Protein AF-A0A956ZAC7-F1 (afdb_monomer_lite)

pLDDT: mean 88.71, std 10.34, range [44.31, 96.25]

Structure (mmCIF, N/CA/C/O backbone):
data_AF-A0A956ZAC7-F1
#
_entry.id   AF-A0A956ZAC7-F1
#
loop_
_atom_site.group_PDB
_atom_site.id
_atom_site.type_symbol
_atom_site.label_atom_id
_atom_site.label_alt_id
_atom_site.label_comp_id
_atom_site.label_asym_id
_atom_site.label_entity_id
_atom_site.label_seq_id
_atom_site.pdbx_PDB_ins_code
_atom_site.Cartn_x
_atom_site.Cartn_y
_atom_site.Cartn_z
_atom_site.occupancy
_atom_site.B_iso_or_equiv
_atom_site.auth_seq_id
_atom_site.auth_comp_id
_atom_site.auth_asym_id
_atom_site.auth_atom_id
_atom_site.pdbx_PDB_model_num
ATOM 1 N N . SER A 1 1 ? 23.234 -13.828 -1.045 1.00 44.31 1 SER A N 1
ATOM 2 C CA . SER A 1 1 ? 23.767 -12.451 -1.029 1.00 44.31 1 SER A CA 1
ATOM 3 C C . SER A 1 1 ? 22.686 -11.449 -1.391 1.00 44.31 1 SER A C 1
ATOM 5 O O . SER A 1 1 ? 22.409 -11.242 -2.567 1.00 44.31 1 SER A O 1
ATOM 7 N N . THR A 1 2 ? 22.044 -10.858 -0.385 1.00 49.78 2 THR A N 1
ATOM 8 C CA . THR A 1 2 ? 20.918 -9.911 -0.549 1.00 49.78 2 THR A CA 1
ATOM 9 C C . T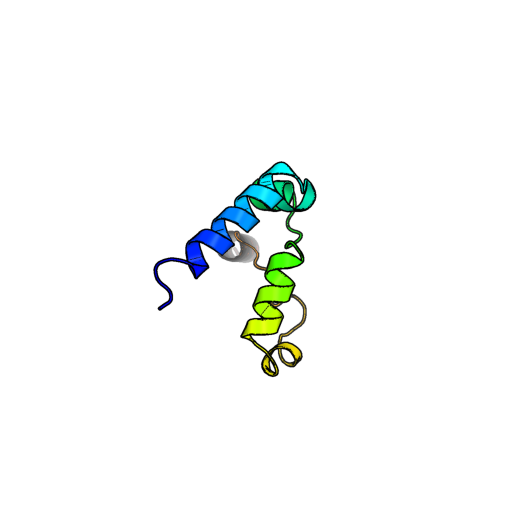HR A 1 2 ? 21.385 -8.448 -0.574 1.00 49.78 2 THR A C 1
ATOM 11 O O . THR A 1 2 ? 20.619 -7.544 -0.892 1.00 49.78 2 THR A O 1
ATOM 14 N N . GLU A 1 3 ? 22.662 -8.201 -0.285 1.00 59.84 3 GLU A N 1
ATOM 15 C CA . GLU A 1 3 ? 23.132 -6.878 0.141 1.00 59.84 3 GLU A CA 1
ATOM 16 C C . GLU A 1 3 ? 23.598 -5.948 -0.994 1.00 59.84 3 GLU A C 1
ATOM 18 O O . GLU A 1 3 ? 23.649 -4.743 -0.793 1.00 59.84 3 GLU A O 1
ATOM 23 N N . GLY A 1 4 ? 23.853 -6.446 -2.212 1.00 62.62 4 GLY A N 1
ATOM 24 C CA . GLY A 1 4 ? 24.388 -5.607 -3.302 1.00 62.62 4 GLY A CA 1
ATOM 25 C C . GLY A 1 4 ? 23.460 -5.432 -4.506 1.00 62.62 4 GLY A C 1
ATOM 26 O O . GLY A 1 4 ? 22.968 -4.343 -4.803 1.00 62.62 4 GLY A O 1
ATOM 27 N N . SER A 1 5 ? 23.219 -6.516 -5.247 1.00 72.06 5 SER A N 1
ATOM 28 C CA . SER A 1 5 ? 22.606 -6.429 -6.581 1.00 72.06 5 SER A CA 1
ATOM 29 C C . SER A 1 5 ? 21.073 -6.396 -6.567 1.00 72.06 5 SER A C 1
ATOM 31 O O . SER A 1 5 ? 20.473 -5.719 -7.402 1.00 72.06 5 SER A O 1
ATOM 33 N N . GLY A 1 6 ? 20.428 -7.089 -5.622 1.00 81.62 6 GLY A N 1
ATOM 34 C CA . GLY A 1 6 ? 18.964 -7.141 -5.510 1.00 81.62 6 GLY A CA 1
ATOM 35 C C . GLY A 1 6 ? 18.358 -5.794 -5.119 1.00 81.62 6 GLY A C 1
ATOM 36 O O . GLY A 1 6 ? 17.463 -5.290 -5.798 1.00 81.62 6 GLY A O 1
ATOM 37 N N . ARG A 1 7 ? 18.918 -5.161 -4.084 1.00 85.50 7 ARG A N 1
ATOM 38 C CA . ARG A 1 7 ? 18.477 -3.850 -3.591 1.00 85.50 7 ARG A CA 1
ATOM 39 C C . ARG A 1 7 ? 18.670 -2.745 -4.632 1.00 85.50 7 ARG A C 1
ATOM 41 O O . ARG A 1 7 ? 17.776 -1.932 -4.847 1.00 85.50 7 ARG A O 1
ATOM 48 N N . LEU A 1 8 ? 19.794 -2.765 -5.349 1.00 90.12 8 LEU A N 1
ATOM 49 C CA . LEU A 1 8 ? 20.055 -1.815 -6.429 1.00 90.12 8 LEU A CA 1
ATOM 50 C C . LEU A 1 8 ? 19.076 -1.981 -7.602 1.00 90.12 8 LEU A C 1
ATOM 52 O O . LEU A 1 8 ? 18.576 -0.988 -8.129 1.0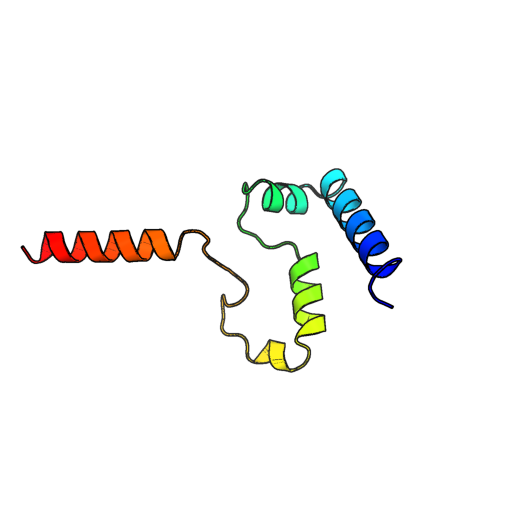0 90.12 8 LEU A O 1
ATOM 56 N N . LYS A 1 9 ? 18.762 -3.222 -8.002 1.00 89.00 9 LYS A N 1
ATOM 57 C CA . LYS A 1 9 ? 17.738 -3.496 -9.027 1.00 89.00 9 LYS A CA 1
ATOM 58 C C . LYS A 1 9 ? 16.359 -2.999 -8.591 1.00 89.00 9 LYS A C 1
ATOM 60 O O . LYS A 1 9 ? 15.672 -2.369 -9.392 1.00 89.00 9 LYS A O 1
ATOM 65 N N . TYR A 1 10 ? 15.987 -3.235 -7.334 1.00 90.69 10 TYR A N 1
ATOM 66 C CA . TYR A 1 10 ? 14.736 -2.744 -6.760 1.00 90.69 10 TYR A CA 1
ATOM 67 C C . TYR A 1 10 ? 14.655 -1.214 -6.823 1.00 90.69 10 TYR A C 1
ATOM 69 O O . TYR A 1 10 ? 13.737 -0.683 -7.440 1.00 90.69 10 TYR A O 1
ATOM 77 N N . TYR A 1 11 ? 15.650 -0.493 -6.297 1.00 92.56 11 TYR A N 1
ATOM 78 C CA . TYR A 1 11 ? 15.613 0.973 -6.291 1.00 92.56 11 TYR A CA 1
ATOM 79 C C . TYR A 1 11 ? 15.655 1.596 -7.683 1.00 92.56 11 TYR A C 1
ATOM 81 O O . TYR A 1 11 ? 14.985 2.599 -7.916 1.00 92.56 11 TYR A O 1
ATOM 89 N N . ARG A 1 12 ? 16.369 0.990 -8.640 1.00 94.19 12 ARG A N 1
ATOM 90 C CA . ARG A 1 12 ? 16.296 1.424 -10.045 1.00 94.19 12 ARG A CA 1
ATOM 91 C C . ARG A 1 12 ? 14.877 1.306 -10.598 1.00 94.19 12 ARG A C 1
ATOM 93 O O . ARG A 1 12 ? 14.430 2.214 -11.291 1.00 94.19 12 ARG A O 1
ATOM 100 N N . LYS A 1 13 ? 14.169 0.218 -10.278 1.00 94.25 13 LYS A N 1
ATOM 101 C CA . LYS A 1 13 ? 12.778 0.008 -10.699 1.00 94.25 13 LYS A CA 1
ATOM 102 C C . LYS A 1 13 ? 11.834 1.025 -10.054 1.00 94.25 13 LYS A C 1
ATOM 104 O O . LYS A 1 13 ? 11.045 1.627 -10.770 1.00 94.25 13 LYS A O 1
ATOM 109 N N . ILE A 1 14 ? 11.982 1.282 -8.751 1.00 95.00 14 ILE A N 1
ATOM 110 C CA . ILE A 1 14 ? 11.207 2.320 -8.052 1.00 95.00 14 ILE A CA 1
ATOM 111 C C . ILE A 1 14 ? 11.431 3.693 -8.685 1.00 95.00 14 ILE A C 1
ATOM 113 O O . ILE A 1 14 ? 10.470 4.370 -9.031 1.00 95.00 14 ILE A O 1
ATOM 117 N N . ARG A 1 15 ? 12.690 4.089 -8.907 1.00 95.81 15 ARG A N 1
ATOM 118 C CA . ARG A 1 15 ? 13.006 5.375 -9.539 1.00 95.81 15 ARG A CA 1
ATOM 119 C C . ARG A 1 15 ? 12.370 5.501 -10.926 1.00 95.81 15 ARG A C 1
ATOM 121 O O . ARG A 1 15 ? 11.853 6.560 -11.256 1.00 95.81 15 ARG A O 1
ATOM 128 N N . LYS A 1 16 ? 12.397 4.430 -11.726 1.00 96.19 16 LYS A N 1
ATOM 129 C CA . LYS A 1 16 ? 11.750 4.406 -13.042 1.00 96.19 16 LYS A CA 1
ATOM 130 C C . LYS A 1 16 ? 10.242 4.649 -12.927 1.00 96.19 16 LYS A C 1
ATOM 132 O O . LYS A 1 16 ? 9.726 5.517 -13.617 1.00 96.19 16 LYS A O 1
ATOM 137 N N . PHE A 1 17 ? 9.560 3.946 -12.022 1.00 95.81 17 PHE A N 1
ATOM 138 C CA . PHE A 1 17 ? 8.123 4.135 -11.805 1.00 95.81 17 PHE A CA 1
ATOM 139 C C . PHE A 1 17 ? 7.775 5.532 -11.313 1.00 95.81 17 PHE A C 1
ATOM 141 O O . PHE A 1 17 ? 6.853 6.134 -11.840 1.00 95.81 17 PHE A O 1
ATOM 148 N N . LEU A 1 18 ? 8.556 6.099 -10.395 1.00 95.75 18 LEU A N 1
ATOM 149 C CA . LEU A 1 18 ? 8.328 7.474 -9.956 1.00 95.75 18 LEU A CA 1
ATOM 150 C C . LEU A 1 18 ? 8.392 8.470 -11.120 1.00 95.75 18 LEU A C 1
ATOM 152 O O . LEU A 1 18 ? 7.647 9.441 -11.117 1.00 95.75 18 LEU A O 1
ATOM 156 N N . HIS A 1 19 ? 9.232 8.241 -12.133 1.00 96.25 19 HIS A N 1
ATOM 157 C CA . HIS A 1 19 ? 9.320 9.128 -13.294 1.00 96.25 19 HIS A CA 1
ATOM 158 C C . HIS A 1 19 ? 8.261 8.853 -14.369 1.00 96.25 19 HIS A C 1
ATOM 160 O O . HIS A 1 19 ? 7.733 9.807 -14.936 1.00 96.25 19 HIS A O 1
ATOM 166 N N . GLU A 1 20 ? 7.954 7.588 -14.648 1.00 95.94 20 GLU A N 1
ATOM 167 C CA . GLU A 1 20 ? 7.158 7.185 -15.817 1.00 95.94 20 GLU A CA 1
ATOM 168 C C . GLU A 1 20 ? 5.698 6.842 -15.491 1.00 95.94 20 GLU A C 1
ATOM 170 O O . GLU A 1 20 ? 4.850 6.904 -16.377 1.00 95.94 20 GLU A O 1
ATOM 175 N N . ASP A 1 21 ? 5.389 6.492 -14.242 1.00 95.88 21 ASP A N 1
ATOM 176 C CA . ASP A 1 21 ? 4.069 6.029 -13.816 1.00 95.88 21 ASP A CA 1
ATOM 177 C C . ASP A 1 21 ? 3.427 7.040 -12.854 1.00 95.88 21 ASP A C 1
ATOM 179 O O . ASP A 1 21 ? 3.805 7.176 -11.687 1.00 95.88 21 ASP A O 1
ATOM 183 N N . VAL A 1 22 ? 2.430 7.763 -13.370 1.00 94.38 22 VAL A N 1
ATOM 184 C CA . VAL A 1 22 ? 1.683 8.783 -12.620 1.00 94.38 22 VAL A CA 1
ATOM 185 C C . VAL A 1 22 ? 0.891 8.166 -11.469 1.00 94.38 22 VAL A C 1
ATOM 187 O O . VAL A 1 22 ? 0.843 8.752 -10.395 1.00 94.38 22 VAL A O 1
ATOM 190 N N . GLN A 1 23 ? 0.308 6.978 -11.650 1.00 91.94 23 GLN A N 1
ATOM 191 C CA . GLN A 1 23 ? -0.464 6.316 -10.592 1.00 91.94 23 GLN A CA 1
ATOM 192 C C . GLN A 1 23 ? 0.451 5.850 -9.462 1.00 91.94 23 GLN A C 1
ATOM 194 O O . GLN A 1 23 ? 0.134 6.013 -8.284 1.00 91.94 23 GLN A O 1
ATOM 199 N N . PHE A 1 24 ? 1.627 5.329 -9.815 1.00 95.31 24 PHE A N 1
ATOM 200 C CA . PHE A 1 24 ? 2.642 4.971 -8.833 1.00 95.31 24 PHE A CA 1
ATOM 201 C C . PHE A 1 24 ? 3.107 6.190 -8.027 1.00 95.31 24 PHE A C 1
ATOM 203 O O . PHE A 1 24 ? 3.250 6.106 -6.807 1.00 95.31 24 PHE A O 1
ATOM 210 N N . ARG A 1 25 ? 3.330 7.328 -8.696 1.00 95.19 25 ARG A N 1
ATOM 211 C CA . ARG A 1 25 ? 3.724 8.580 -8.041 1.00 95.19 25 ARG A CA 1
ATOM 212 C C . ARG A 1 25 ? 2.629 9.122 -7.127 1.00 95.19 25 ARG A C 1
ATOM 214 O O . ARG A 1 25 ? 2.923 9.398 -5.971 1.00 95.19 25 ARG A O 1
ATOM 221 N N . ALA A 1 26 ? 1.389 9.180 -7.606 1.00 94.12 26 ALA A N 1
ATOM 222 C CA . ALA A 1 26 ? 0.239 9.650 -6.838 1.00 94.12 26 ALA A CA 1
ATOM 223 C C . ALA A 1 26 ? 0.060 8.857 -5.530 1.00 94.12 26 ALA A C 1
ATOM 225 O O . ALA A 1 26 ? -0.252 9.432 -4.490 1.00 94.12 26 ALA A O 1
ATOM 226 N N . PHE A 1 27 ? 0.305 7.540 -5.546 1.00 92.81 27 PHE A N 1
ATOM 227 C CA . PHE A 1 27 ? 0.287 6.728 -4.324 1.00 92.81 27 PHE A CA 1
ATOM 228 C C . PHE A 1 27 ? 1.394 7.134 -3.342 1.00 92.81 27 PHE A C 1
ATOM 230 O O . PHE A 1 27 ? 1.155 7.254 -2.144 1.00 92.81 27 PHE A O 1
ATOM 237 N N . PHE A 1 28 ? 2.608 7.371 -3.845 1.00 91.81 28 PHE A N 1
ATOM 238 C CA . PHE A 1 28 ? 3.745 7.805 -3.028 1.00 91.81 28 PHE A CA 1
ATOM 239 C C . PHE A 1 28 ? 3.578 9.214 -2.452 1.00 91.81 28 PHE A C 1
ATOM 241 O O . PHE A 1 28 ? 4.038 9.477 -1.343 1.00 91.81 28 PHE A O 1
ATOM 248 N N . GLU A 1 29 ? 2.932 10.106 -3.197 1.00 93.75 29 GLU A N 1
ATOM 249 C CA . GLU A 1 29 ? 2.630 11.479 -2.781 1.00 93.75 29 GLU A CA 1
ATOM 250 C C . GLU A 1 29 ? 1.378 11.556 -1.887 1.00 93.75 29 GLU A C 1
ATOM 252 O O . GLU A 1 29 ? 1.082 12.607 -1.325 1.00 93.75 29 GLU A O 1
ATOM 257 N N . GLY A 1 30 ? 0.674 10.434 -1.693 1.00 90.19 30 GLY A N 1
ATOM 258 C CA . GLY A 1 30 ? -0.52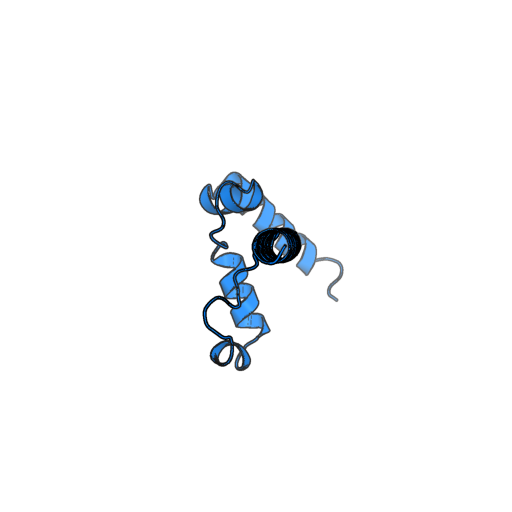6 10.355 -0.860 1.00 90.19 30 GLY A CA 1
ATOM 259 C C . GLY A 1 30 ? -1.783 10.928 -1.519 1.00 90.19 30 GLY A C 1
ATOM 260 O O . GLY A 1 30 ? -2.803 11.082 -0.851 1.00 90.19 30 GLY A O 1
ATOM 261 N N . GLU A 1 31 ? -1.736 11.219 -2.820 1.00 92.94 31 GLU A N 1
ATOM 262 C CA . GLU A 1 31 ? -2.881 11.689 -3.607 1.00 92.94 31 GLU A CA 1
ATOM 263 C C . GLU A 1 31 ? -3.919 10.579 -3.833 1.00 92.94 31 GLU A C 1
ATOM 265 O O . GLU A 1 31 ? -5.105 10.849 -4.016 1.00 92.94 31 GLU A O 1
ATOM 270 N N . THR A 1 32 ? -3.485 9.315 -3.805 1.00 90.44 32 THR A N 1
ATOM 271 C CA . THR A 1 32 ? -4.363 8.145 -3.899 1.00 90.44 32 THR A CA 1
ATOM 272 C C . THR A 1 32 ? -4.013 7.092 -2.853 1.00 90.44 32 THR A C 1
ATOM 274 O O . THR A 1 32 ? -2.847 6.827 -2.573 1.00 90.44 32 THR A O 1
ATOM 277 N N . GLY A 1 33 ? -5.041 6.444 -2.299 1.00 88.19 33 GLY A N 1
ATOM 278 C CA . GLY A 1 33 ? -4.895 5.259 -1.447 1.00 88.19 33 GLY A CA 1
ATOM 279 C C . GLY A 1 33 ? -4.810 3.943 -2.230 1.00 88.19 33 GLY A C 1
ATOM 280 O O . GLY A 1 33 ? -4.736 2.871 -1.629 1.00 88.19 33 GLY A O 1
ATOM 281 N N . VAL A 1 34 ? -4.860 3.993 -3.566 1.00 90.56 34 VAL A N 1
ATOM 282 C CA . VAL A 1 34 ? -4.796 2.801 -4.419 1.00 90.56 34 VAL A CA 1
ATOM 283 C C . VAL A 1 34 ? -3.364 2.282 -4.464 1.00 90.56 34 VAL A C 1
ATOM 285 O O . VAL A 1 34 ? -2.469 2.929 -4.999 1.00 90.56 34 VAL A O 1
ATOM 288 N N . ILE A 1 35 ? -3.160 1.084 -3.921 1.00 91.56 35 ILE A N 1
ATOM 289 C CA . ILE A 1 35 ? -1.850 0.434 -3.874 1.00 91.56 35 ILE A CA 1
ATOM 290 C C . ILE A 1 35 ? -1.420 0.045 -5.298 1.00 91.56 35 ILE A C 1
ATOM 292 O O . ILE A 1 35 ? -2.157 -0.676 -5.976 1.00 91.56 35 ILE A O 1
ATOM 296 N N . PRO A 1 36 ? -0.219 0.445 -5.759 1.00 93.50 36 PRO A N 1
ATOM 297 C CA . PRO A 1 36 ? 0.276 0.066 -7.072 1.00 93.50 36 PRO A CA 1
ATOM 298 C C . PRO A 1 36 ? 0.371 -1.452 -7.236 1.00 93.50 36 PRO A C 1
ATOM 300 O O . PRO A 1 36 ? 0.888 -2.152 -6.358 1.00 93.50 36 PRO A O 1
ATOM 303 N N . GLN A 1 37 ? -0.028 -1.954 -8.410 1.00 92.19 37 GLN A N 1
ATOM 304 C CA . GLN A 1 37 ? -0.026 -3.388 -8.731 1.00 92.19 37 GLN A CA 1
ATOM 305 C C . GLN A 1 37 ? 1.340 -4.047 -8.491 1.00 92.19 37 GLN A C 1
ATOM 307 O O . GLN A 1 37 ? 1.416 -5.196 -8.068 1.00 92.19 37 GLN A O 1
ATOM 312 N N . PHE A 1 38 ? 2.428 -3.292 -8.668 1.00 92.62 38 PHE A N 1
ATOM 313 C CA . PHE A 1 38 ? 3.783 -3.737 -8.353 1.00 92.62 38 PHE A CA 1
ATOM 314 C C . PHE A 1 38 ? 3.930 -4.311 -6.931 1.00 92.62 38 PHE A C 1
ATOM 316 O O . PHE A 1 38 ? 4.576 -5.346 -6.760 1.00 92.62 38 PHE A O 1
ATOM 323 N N . TYR A 1 39 ? 3.340 -3.665 -5.921 1.00 92.12 39 TYR A N 1
ATOM 324 C CA . TYR A 1 39 ? 3.395 -4.140 -4.537 1.00 92.12 39 TYR A CA 1
ATOM 325 C C . TYR A 1 39 ? 2.454 -5.314 -4.297 1.00 92.12 39 TYR A C 1
ATOM 327 O O . TYR A 1 39 ? 2.822 -6.239 -3.578 1.00 92.12 39 TYR A O 1
ATOM 335 N N . VAL A 1 40 ? 1.282 -5.313 -4.937 1.00 93.19 40 VAL A N 1
ATOM 336 C CA . VAL A 1 40 ? 0.325 -6.427 -4.879 1.00 93.19 40 VAL A CA 1
ATOM 337 C C . VAL A 1 40 ? 0.958 -7.704 -5.433 1.00 93.19 40 VAL A C 1
ATOM 339 O O . VAL A 1 40 ? 0.907 -8.751 -4.792 1.00 93.19 40 VAL A O 1
ATOM 342 N N . ASP A 1 41 ? 1.625 -7.613 -6.582 1.00 94.50 41 ASP A N 1
ATOM 343 C CA . ASP A 1 41 ? 2.303 -8.742 -7.217 1.00 94.50 41 ASP A CA 1
ATOM 344 C C . ASP A 1 41 ? 3.475 -9.250 -6.372 1.00 94.50 41 ASP A C 1
ATOM 346 O O . ASP A 1 41 ? 3.676 -10.460 -6.250 1.00 94.50 41 ASP A O 1
ATOM 350 N N . MET A 1 42 ? 4.240 -8.334 -5.769 1.00 93.31 42 MET A N 1
ATOM 351 C CA . MET A 1 42 ? 5.327 -8.678 -4.851 1.00 93.31 42 MET A CA 1
ATOM 352 C C . MET A 1 42 ? 4.788 -9.424 -3.626 1.00 93.31 42 MET A C 1
ATOM 354 O O . MET A 1 42 ? 5.251 -10.520 -3.326 1.00 93.31 42 MET A O 1
ATOM 358 N N . LEU A 1 43 ? 3.748 -8.888 -2.986 1.00 93.19 43 LEU A N 1
ATOM 359 C CA . LEU A 1 43 ? 3.116 -9.485 -1.813 1.00 93.19 43 LEU A CA 1
ATOM 360 C C . LEU A 1 43 ? 2.502 -10.856 -2.132 1.00 93.19 43 LEU A C 1
ATOM 362 O O . LEU A 1 43 ? 2.684 -11.807 -1.376 1.00 93.19 43 LEU A O 1
ATOM 366 N N . LYS A 1 44 ? 1.823 -10.991 -3.276 1.00 95.00 44 LYS A N 1
ATOM 367 C CA . LYS A 1 44 ? 1.259 -12.263 -3.744 1.00 95.00 44 LYS A CA 1
ATOM 368 C C . LYS A 1 44 ? 2.342 -13.307 -3.993 1.00 95.00 44 LYS A C 1
ATOM 370 O O . LYS A 1 44 ? 2.163 -14.472 -3.642 1.00 95.00 44 LYS A O 1
ATOM 375 N N . LYS A 1 45 ? 3.468 -12.898 -4.581 1.00 95.50 45 LYS A N 1
ATOM 376 C CA . LYS A 1 45 ? 4.621 -13.775 -4.794 1.00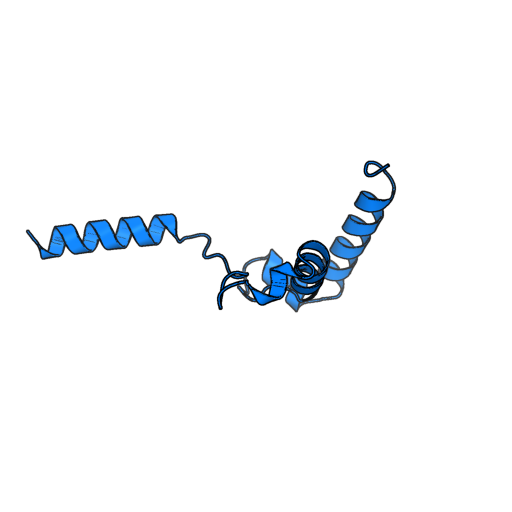 95.50 45 LYS A CA 1
ATOM 377 C C . LYS A 1 45 ? 5.232 -14.235 -3.470 1.00 95.50 45 LYS A C 1
ATOM 379 O O . LYS A 1 45 ? 5.532 -15.418 -3.341 1.00 95.50 45 LYS A O 1
ATOM 384 N N . ASP A 1 46 ? 5.391 -13.326 -2.514 1.00 93.94 46 ASP A N 1
ATOM 385 C CA . ASP A 1 46 ? 6.035 -13.614 -1.230 1.00 93.94 46 ASP A CA 1
ATOM 386 C C . ASP A 1 46 ? 5.141 -14.466 -0.313 1.00 93.94 46 ASP A C 1
ATOM 388 O O . ASP A 1 46 ? 5.626 -15.385 0.345 1.00 93.94 46 ASP A O 1
ATOM 392 N N . LEU A 1 47 ? 3.825 -14.228 -0.313 1.00 94.88 47 LEU A N 1
ATOM 393 C CA . LEU A 1 47 ? 2.853 -15.021 0.449 1.00 94.88 47 LEU A CA 1
ATOM 394 C C . LEU A 1 47 ? 2.562 -16.389 -0.181 1.00 94.88 47 LEU A C 1
ATOM 396 O O . LEU A 1 47 ? 2.214 -17.342 0.523 1.00 94.88 47 LEU A O 1
ATOM 400 N N . GLY A 1 48 ? 2.657 -16.503 -1.507 1.00 95.81 48 GLY A N 1
ATOM 401 C CA . GLY A 1 48 ? 2.389 -17.739 -2.234 1.00 95.81 48 GLY A CA 1
ATOM 402 C C . GLY A 1 48 ? 1.007 -18.313 -1.908 1.00 95.81 48 GLY A C 1
ATOM 403 O O . GLY A 1 48 ? -0.018 -17.670 -2.127 1.00 95.81 48 GLY A O 1
ATOM 404 N N . LYS A 1 49 ? 0.970 -19.532 -1.353 1.00 95.81 49 LYS A N 1
ATOM 405 C CA . LYS A 1 49 ? -0.285 -20.222 -0.995 1.00 95.81 49 LYS A CA 1
ATOM 406 C C . LYS A 1 49 ? -1.078 -19.512 0.102 1.00 95.81 49 LYS A C 1
ATOM 408 O O . LYS A 1 49 ? -2.281 -19.719 0.189 1.00 95.81 49 LYS A O 1
ATOM 413 N N . LEU A 1 50 ? -0.431 -18.687 0.928 1.00 95.38 50 LEU A N 1
ATOM 414 C CA . LEU A 1 50 ? -1.115 -17.953 1.993 1.00 95.38 50 LEU A CA 1
ATOM 415 C C . LEU A 1 50 ? -1.992 -16.818 1.456 1.00 95.38 50 LEU A C 1
ATOM 417 O O . LEU A 1 50 ? -2.922 -16.405 2.140 1.00 95.38 50 LEU A O 1
ATOM 421 N N . TRP A 1 51 ? -1.756 -16.364 0.219 1.00 94.94 51 TRP A N 1
ATOM 422 C CA . TRP A 1 51 ? -2.524 -15.290 -0.417 1.00 94.94 51 TRP A CA 1
ATOM 423 C C . TRP A 1 51 ? -4.037 -15.539 -0.397 1.00 94.94 51 TRP A C 1
ATOM 425 O O . TRP A 1 51 ? -4.811 -14.623 -0.148 1.00 94.94 51 TRP A O 1
ATOM 435 N N . GLN A 1 52 ? -4.465 -16.785 -0.616 1.00 93.44 52 GLN A N 1
ATOM 436 C CA . GLN A 1 52 ? -5.888 -17.143 -0.673 1.00 93.44 52 GLN A CA 1
ATOM 437 C C . GLN A 1 52 ? -6.610 -17.041 0.679 1.00 93.44 52 GLN A C 1
ATOM 439 O O . GLN A 1 52 ? -7.833 -17.091 0.718 1.00 93.44 52 GLN A O 1
ATOM 444 N N . PHE A 1 53 ? -5.859 -16.942 1.778 1.00 94.94 53 PHE A N 1
ATOM 445 C CA . PHE A 1 53 ? -6.404 -16.829 3.128 1.00 94.94 53 PHE A CA 1
ATOM 446 C C . PHE A 1 53 ? -6.445 -15.382 3.629 1.00 94.94 53 PHE A C 1
ATOM 448 O O . PHE A 1 53 ? -6.887 -15.155 4.755 1.00 94.94 53 PHE A O 1
ATOM 455 N N . LEU A 1 54 ? -5.985 -14.401 2.839 1.00 92.00 54 LEU A N 1
ATOM 456 C CA . LEU A 1 54 ? -6.116 -12.999 3.229 1.00 92.00 54 LEU A CA 1
ATOM 457 C C . LEU A 1 54 ? -7.599 -12.598 3.225 1.00 92.00 54 LEU A C 1
ATOM 459 O O . LEU A 1 54 ? -8.278 -12.826 2.220 1.00 92.00 54 LEU A O 1
ATOM 463 N N . PRO A 1 55 ? -8.102 -11.976 4.306 1.00 91.69 55 PRO A N 1
ATOM 464 C CA . PRO A 1 55 ? -9.442 -11.419 4.296 1.00 91.69 55 PRO A CA 1
ATOM 465 C C . PRO A 1 55 ? -9.546 -10.271 3.288 1.00 91.69 55 PRO A C 1
ATOM 467 O O . PRO A 1 55 ? -8.553 -9.638 2.912 1.00 91.69 55 PRO A O 1
ATOM 470 N N . GLU A 1 56 ? -10.769 -9.988 2.851 1.00 87.12 56 GLU A N 1
ATOM 471 C CA . GLU A 1 56 ? -11.027 -8.839 1.991 1.00 87.12 56 GLU A CA 1
ATOM 472 C C . GLU A 1 56 ? -10.544 -7.552 2.672 1.00 87.12 56 GLU A C 1
ATOM 474 O O . GLU A 1 56 ? -10.706 -7.361 3.877 1.00 87.12 56 GLU A O 1
ATOM 479 N N . GLY A 1 57 ? -9.876 -6.690 1.907 1.00 86.81 57 GLY A N 1
ATOM 480 C CA . GLY A 1 57 ? -9.308 -5.457 2.442 1.00 86.81 57 GLY A CA 1
ATOM 481 C C . GLY A 1 57 ? -7.977 -5.620 3.187 1.00 86.81 57 GLY A C 1
ATOM 482 O O . GLY A 1 57 ? -7.372 -4.610 3.515 1.00 86.81 57 GLY A O 1
ATOM 483 N N . ALA A 1 58 ? -7.457 -6.836 3.402 1.00 88.50 58 ALA A N 1
ATOM 484 C CA . ALA A 1 58 ? -6.249 -7.066 4.212 1.00 88.50 58 ALA A CA 1
ATOM 485 C C . ALA A 1 58 ? -4.973 -6.389 3.693 1.00 88.50 58 ALA A C 1
ATOM 487 O O . ALA A 1 58 ? -4.043 -6.147 4.459 1.00 88.50 58 ALA A O 1
ATOM 488 N N . ILE A 1 59 ? -4.910 -6.105 2.391 1.00 89.25 59 ILE A N 1
ATOM 489 C CA . ILE A 1 59 ? -3.779 -5.386 1.796 1.00 89.25 59 ILE A CA 1
ATOM 490 C C . ILE A 1 59 ? -3.877 -3.872 1.997 1.00 89.25 59 ILE A C 1
ATOM 492 O O . ILE A 1 59 ? -2.876 -3.182 1.834 1.00 89.25 59 ILE A O 1
ATOM 496 N N . TYR A 1 60 ? -5.052 -3.356 2.358 1.00 86.31 60 TYR A N 1
ATOM 497 C CA . TYR A 1 60 ? -5.269 -1.942 2.623 1.00 86.31 60 TYR A CA 1
ATOM 498 C C . TYR A 1 60 ? -5.020 -1.647 4.097 1.00 86.31 60 TYR A C 1
ATOM 500 O O . TYR A 1 60 ? -5.550 -2.307 4.989 1.00 86.31 60 TYR A O 1
ATOM 508 N N . HIS A 1 61 ? -4.220 -0.617 4.351 1.00 78.25 61 HIS A N 1
ATOM 509 C CA . HIS A 1 61 ? -3.994 -0.101 5.690 1.00 78.25 61 HIS A CA 1
ATOM 510 C C . HIS A 1 61 ? -4.493 1.336 5.765 1.00 78.25 61 HIS A C 1
ATOM 512 O O . HIS A 1 61 ? -4.153 2.157 4.916 1.00 78.25 61 HIS A O 1
ATOM 518 N N . ASP A 1 62 ? -5.284 1.636 6.792 1.00 81.94 62 ASP A N 1
ATOM 519 C CA . ASP A 1 62 ? -5.632 3.009 7.127 1.00 81.94 62 ASP A CA 1
ATOM 520 C C . ASP A 1 62 ? -4.542 3.589 8.043 1.00 81.94 62 ASP A C 1
ATOM 522 O O . ASP A 1 62 ? -4.478 3.207 9.216 1.00 81.94 62 ASP A O 1
ATOM 526 N N . PRO A 1 63 ? -3.701 4.522 7.557 1.00 82.19 63 PRO A N 1
ATOM 527 C CA . PRO A 1 63 ? -2.626 5.104 8.362 1.00 82.19 63 PRO A CA 1
ATOM 528 C C . PRO A 1 63 ? -3.150 5.876 9.582 1.00 82.19 63 PRO A C 1
ATOM 530 O O . PRO A 1 63 ? -2.409 6.107 10.534 1.00 82.19 63 PRO A O 1
ATOM 533 N N . ASN A 1 64 ? -4.432 6.250 9.582 1.00 87.38 64 ASN A N 1
ATOM 534 C CA . ASN A 1 64 ? -5.084 6.976 10.663 1.00 87.38 64 ASN A CA 1
ATOM 535 C C . ASN A 1 64 ? -5.961 6.071 11.543 1.00 87.38 64 ASN A C 1
ATOM 537 O O . ASN A 1 64 ? -6.709 6.591 12.371 1.00 87.38 64 ASN A O 1
ATOM 541 N N . ALA A 1 65 ? -5.867 4.741 11.414 1.00 87.88 65 ALA A N 1
ATOM 542 C CA . ALA A 1 65 ? -6.697 3.794 12.164 1.00 87.88 65 ALA A CA 1
ATOM 543 C C . ALA A 1 65 ? -6.664 4.051 13.680 1.00 87.88 65 ALA A C 1
ATOM 545 O O . ALA A 1 65 ? -7.705 4.063 14.337 1.00 87.88 65 ALA A O 1
ATOM 546 N N . TYR A 1 66 ? -5.477 4.326 14.233 1.00 89.69 66 TYR A N 1
ATOM 547 C CA . TYR A 1 66 ? -5.337 4.648 15.652 1.00 89.69 66 TYR A CA 1
ATOM 548 C C . TYR A 1 66 ? -6.070 5.942 16.022 1.00 89.69 66 TYR A C 1
ATOM 550 O O . TYR A 1 66 ? -6.888 5.946 16.942 1.00 89.69 66 TYR A O 1
ATOM 558 N N . LEU A 1 67 ? -5.820 7.022 15.278 1.00 93.94 67 LEU A N 1
ATOM 559 C CA . LEU A 1 67 ? -6.442 8.322 15.521 1.00 93.94 67 LEU A CA 1
ATOM 560 C C . LEU A 1 67 ? -7.972 8.228 15.456 1.00 93.94 67 LEU A C 1
ATOM 562 O O . LEU A 1 67 ? -8.646 8.712 16.361 1.00 93.94 67 LEU A O 1
ATOM 566 N N . LYS A 1 68 ? -8.512 7.545 14.440 1.00 92.75 68 LYS A N 1
ATOM 567 C CA . LYS A 1 68 ? -9.955 7.302 14.299 1.00 92.75 68 LYS A CA 1
ATOM 568 C C . LYS A 1 68 ? -10.515 6.534 15.491 1.00 92.75 68 LYS A C 1
ATOM 570 O O . LYS A 1 68 ? -11.498 6.969 16.080 1.00 92.75 68 LYS A O 1
ATOM 575 N N . SER A 1 69 ? -9.837 5.468 15.922 1.00 92.50 69 SER A N 1
ATOM 576 C CA . SER A 1 69 ? -10.270 4.691 17.088 1.00 92.50 69 SER A CA 1
ATOM 577 C C . SER A 1 69 ? -10.318 5.528 18.374 1.00 92.50 69 SER A C 1
ATOM 579 O O . SER A 1 69 ? -11.204 5.343 19.207 1.00 92.50 69 SER A O 1
ATOM 581 N N . GLU A 1 70 ? -9.397 6.480 18.543 1.00 96.06 70 GLU A N 1
ATOM 582 C CA . GLU A 1 70 ? -9.390 7.393 19.687 1.00 96.06 70 GLU A CA 1
ATOM 583 C C . GLU A 1 70 ? -10.487 8.458 19.589 1.00 96.06 70 GLU A C 1
ATOM 585 O O . GLU A 1 70 ? -11.111 8.788 20.600 1.00 96.06 70 GLU A O 1
ATOM 590 N N . MET A 1 71 ? -10.766 8.969 18.388 1.00 94.25 71 MET A N 1
ATOM 591 C CA . MET A 1 71 ? -11.884 9.887 18.147 1.00 94.25 71 MET A CA 1
ATOM 592 C C . MET A 1 71 ? -13.228 9.219 18.459 1.00 94.25 71 MET A C 1
ATOM 594 O O . MET A 1 71 ? -13.999 9.752 19.254 1.00 94.25 71 MET A O 1
ATOM 598 N N . GLU A 1 72 ? -13.455 8.003 17.962 1.00 93.06 72 GLU A N 1
ATOM 599 C CA . GLU A 1 72 ? -14.675 7.231 18.229 1.00 93.06 72 GLU A CA 1
ATOM 600 C C . GLU A 1 72 ? -14.885 6.973 19.728 1.00 93.06 72 GLU A C 1
ATOM 602 O O . GLU A 1 72 ? -16.000 7.074 20.245 1.00 93.06 72 GLU A O 1
ATOM 607 N N . LYS A 1 73 ? -13.814 6.649 20.467 1.00 93.31 73 LYS A N 1
ATOM 608 C CA . LYS A 1 73 ? -13.888 6.472 21.927 1.00 93.31 73 LYS A CA 1
ATOM 609 C C . LYS A 1 73 ? -14.299 7.762 22.633 1.00 93.31 73 LYS A C 1
ATOM 611 O O . LYS A 1 73 ? -15.044 7.701 23.611 1.00 93.31 73 LYS A O 1
ATOM 616 N N . ARG A 1 74 ? -13.800 8.917 22.183 1.00 92.75 74 ARG A N 1
ATOM 617 C CA . ARG A 1 74 ? -14.146 10.225 22.760 1.00 92.75 74 ARG A CA 1
ATOM 618 C C . ARG A 1 74 ? -15.605 10.576 22.492 1.00 92.75 74 ARG A C 1
ATOM 620 O O . ARG A 1 74 ? -16.301 10.943 23.431 1.00 92.75 74 ARG A O 1
ATOM 627 N N . GLU A 1 75 ? -16.079 10.393 21.265 1.00 89.88 75 GLU A N 1
ATOM 628 C CA . GLU A 1 75 ? -17.475 10.650 20.886 1.00 89.88 75 GLU A CA 1
ATOM 629 C C . GLU A 1 75 ? -18.456 9.807 21.708 1.00 89.88 75 GLU A C 1
ATOM 631 O O . GLU A 1 75 ? -19.424 10.339 22.250 1.00 89.88 75 GLU A O 1
ATOM 636 N N . LYS A 1 76 ? -18.162 8.515 21.903 1.00 89.31 76 LYS A N 1
ATOM 637 C CA . LYS A 1 76 ? -18.982 7.625 22.742 1.00 89.31 76 LYS A CA 1
ATOM 638 C C . LYS A 1 76 ? -19.040 8.084 24.200 1.00 89.31 76 LYS A C 1
ATOM 640 O O . LYS A 1 76 ? -20.099 8.024 24.818 1.00 89.31 76 LYS A O 1
ATOM 645 N N . LYS A 1 77 ? -17.926 8.574 24.754 1.00 84.44 77 LYS A N 1
ATOM 646 C CA . LYS A 1 77 ? -17.895 9.123 26.121 1.00 84.44 77 LYS A CA 1
ATOM 647 C C . LYS A 1 77 ? -18.742 10.386 26.258 1.00 84.44 77 LYS A C 1
ATOM 649 O O . LYS A 1 77 ? -19.424 10.520 27.263 1.00 84.44 77 LYS A O 1
ATOM 654 N N . VAL A 1 78 ? -18.719 11.273 25.262 1.00 84.19 78 VAL A N 1
ATOM 655 C CA . VAL A 1 78 ? -19.532 12.503 25.255 1.00 84.19 78 VAL A CA 1
ATOM 656 C C . VAL A 1 78 ? -21.027 12.190 25.136 1.00 84.19 78 VAL A C 1
ATOM 658 O O . VAL A 1 78 ? -21.824 12.869 25.758 1.00 84.19 78 VAL A O 1
ATOM 661 N N . GLN A 1 79 ? -21.416 11.154 24.387 1.00 70.69 79 GLN A N 1
ATOM 662 C CA . GLN A 1 79 ? -22.828 10.761 24.231 1.00 70.69 79 GLN A CA 1
ATOM 663 C C . GLN A 1 79 ? -23.421 10.021 25.442 1.00 70.69 79 GLN A C 1
ATOM 665 O O . GLN A 1 79 ? -24.637 9.889 25.537 1.00 70.69 79 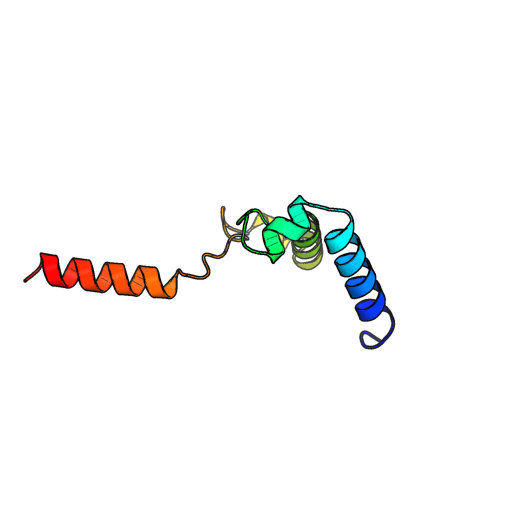GLN A O 1
ATOM 670 N N . THR A 1 80 ? -22.577 9.501 26.337 1.00 69.19 80 THR A N 1
ATOM 671 C CA . THR A 1 80 ? -23.011 8.735 27.523 1.00 69.19 80 THR A CA 1
ATOM 672 C C . THR A 1 80 ? -22.994 9.586 28.806 1.00 69.19 80 THR A C 1
ATOM 674 O O . THR A 1 80 ? -23.351 9.085 29.870 1.00 69.19 80 THR A O 1
ATOM 677 N N . ALA A 1 81 ? -22.554 10.847 28.721 1.00 59.34 81 ALA A N 1
ATOM 678 C CA . ALA A 1 81 ? -22.493 11.819 29.816 1.00 59.34 81 ALA A CA 1
ATOM 679 C C . ALA A 1 81 ? -23.616 12.855 29.684 1.00 59.34 81 ALA A C 1
ATOM 681 O O . ALA A 1 81 ? -24.125 13.284 30.742 1.00 59.34 81 ALA A O 1
#

Radi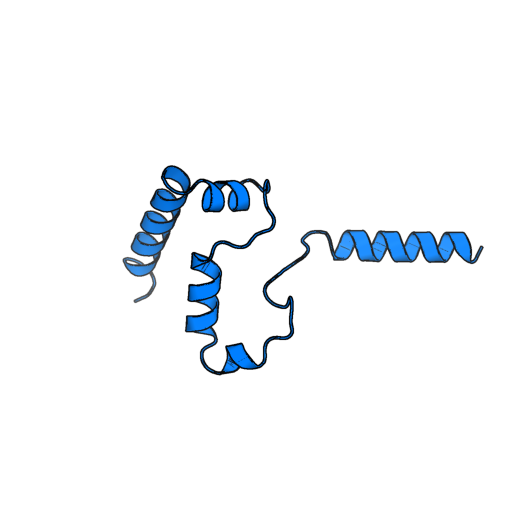us of gyration: 18.44 Å; chains: 1; bounding box: 47×33×46 Å

Foldseek 3Di:
DCPPDVVVVVVVVLVVCCVPPPVSVCCVVVVDQDDDVVVVVVVCVVCPVVVVVQDPCNVGDDPCVVVVVVVVVVVVVVVVD

Secondary structure (DSSP, 8-state):
--TTHHHHHHHHHHHHHHHH-HHHHHHHHTS-----HHHHHHHHHHHGGGGGGPPTTTT---TTHHHHHHHHHHHHHHHT-

Sequence (81 aa):
STEGSGRLKYYRKIRKFLHEDVQFRAFFEGETGVIPQFYVDMLKKDLGKLWQFLPEGAIYHDPNAYLKSEMEKREKKVQTA